Protein AF-D0IA53-F1 (afdb_monomer_lite)

Radius of gyration: 14.12 Å; chains: 1; bounding box: 37×19×38 Å

pLDDT: mean 94.49, std 2.67, range [76.62, 97.81]

Organism: NCBI:txid675812

Foldseek 3Di:
DELPLLPPCSVVCVQVLQVVCVVVCCVLDDPQDDDRDDYDDDPVDDPDWDDDPRHTDDPVVVQVSQVVVVDGPVVSVVVVVVSSNVSSCVVSVD

Secondary structure (DSSP, 8-state):
--GGGGGGGHHHHHHHHHHHTHHHHHTT--SS----------TTS-SS-EEETTEEE-HHHHHHHHHTTT--HHHHHHHHHHHHHHHHHHHHT-

Structure (mmCIF, N/CA/C/O backbone):
data_AF-D0IA53-F1
#
_entry.id   AF-D0IA53-F1
#
loop_
_atom_site.group_PDB
_atom_site.id
_atom_site.type_symbol
_atom_site.label_atom_id
_atom_site.label_alt_id
_atom_site.label_comp_id
_atom_site.label_asym_id
_atom_site.label_entity_id
_atom_site.label_seq_id
_atom_site.pdbx_PDB_ins_code
_atom_site.Cartn_x
_atom_site.Cartn_y
_atom_site.Cartn_z
_atom_site.occupancy
_atom_site.B_iso_or_equiv
_atom_site.auth_seq_id
_atom_site.auth_comp_id
_atom_site.auth_asym_id
_atom_site.auth_atom_id
_atom_site.pdbx_PDB_model_num
ATOM 1 N N . MET A 1 1 ? -0.338 1.153 -7.568 1.00 92.25 1 MET A N 1
ATOM 2 C CA . MET A 1 1 ? 0.912 1.755 -8.076 1.00 92.25 1 MET A CA 1
ATOM 3 C C . MET A 1 1 ? 0.747 2.174 -9.517 1.00 92.25 1 MET A C 1
ATOM 5 O O . MET A 1 1 ? 0.357 1.348 -10.334 1.00 92.25 1 MET A O 1
ATOM 9 N N . GLU A 1 2 ? 0.994 3.442 -9.836 1.00 93.50 2 GLU A N 1
ATOM 10 C CA . GLU A 1 2 ? 0.998 3.885 -11.232 1.00 93.50 2 GLU A CA 1
ATOM 11 C C . GLU A 1 2 ? 2.326 3.524 -11.917 1.00 93.50 2 GLU A C 1
ATOM 13 O O . GLU A 1 2 ? 3.377 3.634 -11.286 1.00 93.50 2 GLU A O 1
ATOM 18 N N . PRO A 1 3 ? 2.320 3.203 -13.224 1.00 94.00 3 PRO A N 1
ATOM 19 C CA . PRO A 1 3 ? 3.551 3.052 -13.999 1.00 94.00 3 PRO A CA 1
ATOM 20 C C . PRO A 1 3 ? 4.481 4.269 -13.912 1.00 94.00 3 PRO A C 1
ATOM 22 O O . PRO A 1 3 ? 5.694 4.118 -13.869 1.00 94.00 3 PRO A O 1
ATOM 25 N N . GLY A 1 4 ? 3.920 5.481 -13.835 1.00 92.75 4 GLY A N 1
ATOM 26 C CA . GLY A 1 4 ? 4.699 6.721 -13.774 1.00 92.75 4 GLY A CA 1
ATOM 27 C C . GLY A 1 4 ? 5.655 6.810 -12.579 1.00 92.75 4 GLY A C 1
ATOM 28 O O . GLY A 1 4 ? 6.675 7.484 -12.687 1.00 92.75 4 GLY A O 1
ATOM 29 N N . CYS A 1 5 ? 5.383 6.087 -11.484 1.00 91.56 5 CYS A N 1
ATOM 30 C CA . CYS A 1 5 ? 6.255 6.025 -10.306 1.00 91.56 5 CYS A CA 1
ATOM 31 C C . CYS A 1 5 ? 7.622 5.384 -10.600 1.00 91.56 5 CYS A C 1
ATOM 33 O O . CYS A 1 5 ? 8.569 5.603 -9.858 1.00 91.56 5 CYS A O 1
ATOM 35 N N . LEU A 1 6 ? 7.730 4.604 -11.680 1.00 94.62 6 LEU A N 1
ATOM 36 C CA . LEU A 1 6 ? 8.955 3.915 -12.099 1.00 94.62 6 LEU A CA 1
ATOM 37 C C . LEU A 1 6 ? 9.652 4.628 -13.275 1.00 94.62 6 LEU A C 1
ATOM 39 O O . LEU A 1 6 ? 10.520 4.060 -13.938 1.00 94.62 6 LEU A O 1
ATOM 43 N N . GLY A 1 7 ? 9.250 5.865 -13.583 1.00 92.12 7 GLY A N 1
ATOM 44 C CA . GLY A 1 7 ? 9.837 6.654 -14.662 1.00 92.12 7 GLY A CA 1
ATOM 45 C C . GLY A 1 7 ? 9.472 6.159 -16.075 1.00 92.12 7 GLY A C 1
ATOM 46 O O . GLY A 1 7 ? 8.420 5.546 -16.274 1.00 92.12 7 GLY A O 1
ATOM 47 N N . PRO A 1 8 ? 10.313 6.443 -17.092 1.00 93.56 8 PRO A N 1
ATOM 48 C CA . PRO A 1 8 ? 9.986 6.204 -18.504 1.00 93.56 8 PRO A CA 1
ATOM 49 C C . PRO A 1 8 ? 9.704 4.740 -18.868 1.00 93.56 8 PRO A C 1
ATOM 51 O O . PRO A 1 8 ? 8.890 4.472 -19.748 1.00 93.56 8 PRO A O 1
ATOM 54 N N . GLU A 1 9 ? 10.353 3.791 -18.189 1.00 91.94 9 GLU A N 1
ATOM 55 C CA . GLU A 1 9 ? 10.180 2.348 -18.418 1.00 91.94 9 GLU A CA 1
ATOM 56 C C . GLU A 1 9 ? 9.050 1.736 -17.578 1.00 91.94 9 GLU A C 1
ATOM 58 O O . GLU A 1 9 ? 8.806 0.527 -17.624 1.00 91.94 9 GLU A O 1
ATOM 63 N N . GLY A 1 10 ? 8.345 2.551 -16.793 1.00 94.06 10 GLY A N 1
ATOM 64 C CA . GLY A 1 10 ? 7.409 2.047 -15.804 1.00 94.06 10 GLY A CA 1
ATOM 65 C C . GLY A 1 10 ? 6.244 1.257 -16.384 1.00 94.06 10 GLY A C 1
ATOM 66 O O . GLY A 1 10 ? 5.802 0.292 -15.771 1.00 94.06 10 GLY A O 1
ATOM 67 N N . ALA A 1 11 ? 5.792 1.584 -17.598 1.00 94.56 11 ALA A N 1
ATOM 68 C CA . ALA A 1 11 ? 4.718 0.845 -18.266 1.00 94.56 11 ALA A CA 1
ATOM 69 C C . ALA A 1 11 ? 5.078 -0.627 -18.533 1.00 94.56 11 ALA A C 1
ATOM 71 O O . ALA A 1 11 ? 4.201 -1.480 -18.470 1.00 94.56 11 ALA A O 1
ATOM 72 N N . SER A 1 12 ? 6.353 -0.931 -18.796 1.00 95.31 12 SER A N 1
ATOM 73 C CA . SER A 1 12 ? 6.833 -2.307 -18.992 1.00 95.31 12 SER A CA 1
ATOM 74 C C . SER A 1 12 ? 7.239 -3.014 -17.700 1.00 95.31 12 SER A C 1
ATOM 76 O O . SER A 1 12 ? 7.375 -4.231 -17.708 1.00 95.31 12 SER A O 1
ATOM 78 N N . LYS A 1 13 ? 7.457 -2.268 -16.610 1.00 96.12 13 LYS A N 1
ATOM 79 C CA . LYS A 1 13 ? 8.013 -2.789 -15.351 1.00 96.12 13 LYS A CA 1
ATOM 80 C C . LYS A 1 13 ? 6.999 -2.866 -14.207 1.00 96.12 13 LYS A C 1
ATOM 82 O O . LYS A 1 13 ? 7.286 -3.498 -13.199 1.00 96.12 13 LYS A O 1
ATOM 87 N N . ILE A 1 14 ? 5.827 -2.238 -14.332 1.00 95.88 14 ILE A N 1
ATOM 88 C CA . ILE A 1 14 ? 4.875 -2.092 -13.220 1.00 95.88 14 ILE A CA 1
ATOM 89 C C . ILE A 1 14 ? 4.374 -3.429 -12.664 1.00 95.88 14 ILE A C 1
ATOM 91 O O . ILE A 1 14 ? 4.277 -3.582 -11.448 1.00 95.88 14 ILE A O 1
ATOM 95 N N . ASP A 1 15 ? 4.083 -4.401 -13.530 1.00 95.75 15 ASP A N 1
ATOM 96 C CA . ASP A 1 15 ? 3.613 -5.720 -13.107 1.00 95.75 15 ASP A CA 1
ATOM 97 C C . ASP A 1 15 ? 4.712 -6.489 -12.361 1.00 95.75 15 ASP A C 1
ATOM 99 O O . ASP A 1 15 ? 4.465 -7.019 -11.278 1.00 95.75 15 ASP A O 1
ATOM 103 N N . GLU A 1 16 ? 5.939 -6.480 -12.894 1.00 96.38 16 GLU A N 1
ATOM 104 C CA . GLU A 1 16 ? 7.113 -7.098 -12.266 1.00 96.38 16 GLU A CA 1
ATOM 105 C C . GLU A 1 16 ? 7.437 -6.437 -10.922 1.00 96.38 16 GLU A C 1
ATOM 107 O O . GLU A 1 16 ? 7.640 -7.123 -9.923 1.00 96.38 16 GLU A O 1
ATOM 112 N N . PHE A 1 17 ? 7.401 -5.105 -10.865 1.00 96.69 17 PHE A N 1
ATOM 113 C CA . PHE A 1 17 ? 7.620 -4.356 -9.636 1.00 96.69 17 PHE A CA 1
ATOM 114 C C . PHE A 1 17 ? 6.589 -4.710 -8.558 1.00 96.69 17 PHE A C 1
ATOM 116 O O . PHE A 1 17 ? 6.959 -4.976 -7.417 1.00 96.69 17 PHE A O 1
ATOM 123 N N . CYS A 1 18 ? 5.297 -4.762 -8.900 1.00 96.31 18 CYS A N 1
ATOM 124 C CA . CYS A 1 18 ? 4.261 -5.135 -7.936 1.00 96.31 18 CYS A CA 1
ATOM 125 C C . CYS A 1 18 ? 4.421 -6.574 -7.421 1.00 96.31 18 CYS A C 1
ATOM 127 O O . CYS A 1 18 ? 4.109 -6.831 -6.260 1.00 96.31 18 CYS A O 1
ATOM 129 N N . GLN A 1 19 ? 4.925 -7.495 -8.246 1.00 95.94 19 GLN A N 1
ATOM 130 C CA . GLN A 1 19 ? 5.275 -8.848 -7.805 1.00 95.94 19 GLN A CA 1
ATOM 131 C C . GLN A 1 19 ? 6.509 -8.849 -6.895 1.00 95.94 19 GLN A C 1
ATOM 133 O O . GLN A 1 19 ? 6.498 -9.514 -5.863 1.00 95.94 19 GLN A O 1
ATOM 138 N N . TYR A 1 20 ? 7.538 -8.076 -7.246 1.00 96.38 20 TYR A N 1
ATOM 139 C CA . TYR A 1 20 ? 8.784 -7.954 -6.490 1.00 96.38 20 TYR A CA 1
ATOM 140 C C . TYR A 1 20 ? 8.556 -7.467 -5.051 1.00 96.38 20 TYR A C 1
ATOM 142 O O . TYR A 1 20 ? 9.118 -8.027 -4.115 1.00 96.38 20 TYR A O 1
ATOM 150 N N . ILE A 1 21 ? 7.699 -6.461 -4.855 1.00 96.00 21 ILE A N 1
ATOM 151 C CA . ILE A 1 21 ? 7.469 -5.861 -3.531 1.00 96.00 21 ILE A CA 1
ATOM 152 C C . ILE A 1 21 ? 6.465 -6.615 -2.659 1.00 96.00 21 ILE A C 1
ATOM 154 O O . ILE A 1 21 ? 6.233 -6.200 -1.526 1.00 96.00 21 ILE A O 1
ATOM 158 N N . LEU A 1 22 ? 5.814 -7.664 -3.170 1.00 92.12 22 LEU A N 1
ATOM 159 C CA . LEU A 1 22 ? 4.662 -8.278 -2.506 1.00 92.12 22 LEU A CA 1
ATOM 160 C C . LEU A 1 22 ? 5.015 -8.818 -1.112 1.00 92.12 22 LEU A C 1
ATOM 162 O O . LEU A 1 22 ? 4.317 -8.517 -0.140 1.00 92.12 22 LEU A O 1
ATOM 166 N N . ASP A 1 23 ? 6.125 -9.549 -1.007 1.00 91.44 23 ASP A N 1
ATOM 167 C CA . ASP A 1 23 ? 6.594 -10.115 0.260 1.00 91.44 23 ASP A CA 1
ATOM 168 C C . ASP A 1 23 ? 7.077 -9.021 1.219 1.00 91.44 23 ASP A C 1
ATOM 170 O O . ASP A 1 23 ? 6.712 -9.021 2.396 1.00 91.44 23 ASP A O 1
ATOM 174 N N . 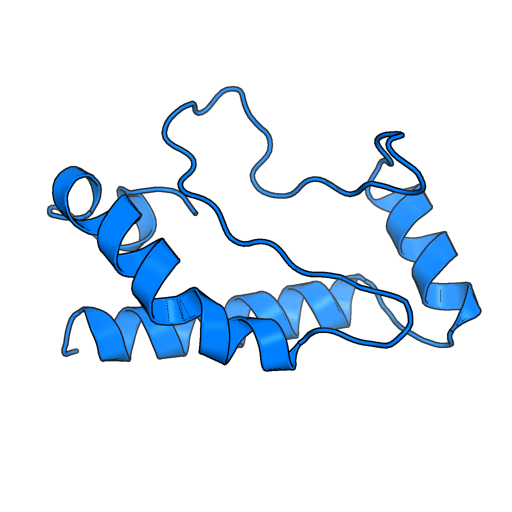ASP A 1 24 ? 7.819 -8.035 0.716 1.00 94.12 24 ASP A N 1
ATOM 175 C CA . ASP A 1 24 ? 8.290 -6.899 1.511 1.00 94.12 24 ASP A CA 1
ATOM 176 C C . ASP A 1 24 ? 7.125 -6.074 2.065 1.00 94.12 24 ASP A C 1
ATOM 178 O O . ASP A 1 24 ? 7.123 -5.694 3.233 1.00 94.12 24 ASP A O 1
ATOM 182 N N . MET A 1 25 ? 6.101 -5.815 1.256 1.00 92.25 25 MET A N 1
ATOM 183 C CA . MET A 1 25 ? 4.915 -5.066 1.668 1.00 92.25 25 MET A CA 1
ATOM 184 C C . MET A 1 25 ? 4.052 -5.822 2.664 1.00 92.25 25 MET A C 1
ATOM 186 O O . MET A 1 25 ? 3.396 -5.203 3.503 1.00 92.25 25 MET A O 1
ATOM 190 N N . SER A 1 26 ? 4.091 -7.154 2.635 1.00 91.31 26 SER A N 1
ATOM 191 C CA . SER A 1 26 ? 3.368 -7.971 3.605 1.00 91.31 26 SER A CA 1
ATOM 192 C C . SER A 1 26 ? 3.824 -7.721 5.049 1.00 91.31 26 SER A C 1
ATOM 194 O O . SER A 1 26 ? 3.053 -7.977 5.972 1.00 91.31 26 SER A O 1
ATOM 196 N N . THR A 1 27 ? 5.017 -7.144 5.268 1.00 92.62 27 THR A N 1
ATOM 197 C CA . THR A 1 27 ? 5.487 -6.765 6.611 1.00 92.62 27 THR A CA 1
ATOM 198 C C . THR A 1 27 ? 4.649 -5.657 7.249 1.00 92.62 27 THR A C 1
ATOM 200 O O . THR A 1 27 ? 4.689 -5.508 8.465 1.00 92.62 27 THR A O 1
ATOM 203 N N . LEU A 1 28 ? 3.917 -4.873 6.448 1.00 92.56 28 LEU A N 1
ATOM 204 C CA . LEU A 1 28 ? 2.982 -3.846 6.924 1.00 92.56 28 LEU A CA 1
ATOM 205 C C . LEU A 1 28 ? 1.612 -4.431 7.303 1.00 92.56 28 LEU A C 1
ATOM 207 O O . LEU A 1 28 ? 0.758 -3.722 7.841 1.00 92.56 28 LEU A O 1
ATOM 211 N N . ASN A 1 29 ? 1.377 -5.720 7.035 1.00 92.88 29 ASN A N 1
ATOM 212 C CA . ASN A 1 29 ? 0.155 -6.381 7.467 1.00 92.88 29 ASN A CA 1
ATOM 213 C C . ASN A 1 29 ? 0.113 -6.485 8.990 1.00 92.88 29 ASN A C 1
ATOM 215 O O . ASN A 1 29 ? 1.101 -6.777 9.663 1.00 92.88 29 ASN A O 1
ATOM 219 N N . THR A 1 30 ? -1.084 -6.315 9.533 1.00 91.69 30 THR A N 1
ATOM 220 C CA . THR A 1 30 ? -1.357 -6.470 10.960 1.00 91.69 30 THR A CA 1
ATOM 221 C C . THR A 1 30 ? -2.517 -7.444 11.150 1.00 91.69 30 THR A C 1
ATOM 223 O O . THR A 1 30 ? -3.114 -7.924 10.189 1.00 91.69 30 THR A O 1
ATOM 226 N N . GLY A 1 31 ? -2.907 -7.713 12.399 1.00 93.19 31 GLY A N 1
ATOM 227 C CA . GLY A 1 31 ? -4.120 -8.494 12.673 1.00 93.19 31 GLY A CA 1
ATOM 228 C C . GLY A 1 31 ? -5.428 -7.834 12.198 1.00 93.19 31 GLY A C 1
ATOM 229 O O . GLY A 1 31 ? -6.475 -8.471 12.256 1.00 93.19 31 GLY A O 1
ATOM 230 N N . PHE A 1 32 ? -5.387 -6.571 11.759 1.00 92.56 32 PHE A N 1
ATOM 231 C CA . PHE A 1 32 ? -6.555 -5.768 11.377 1.00 92.56 32 PHE A CA 1
ATOM 232 C C . PHE A 1 32 ? -6.379 -5.023 10.039 1.00 92.56 32 PHE A C 1
ATOM 234 O O . PHE A 1 32 ? -7.309 -4.367 9.580 1.00 92.56 32 PHE A O 1
ATOM 241 N N . ILE A 1 33 ? -5.220 -5.133 9.382 1.00 94.50 33 ILE A N 1
ATOM 242 C CA . ILE A 1 33 ? -4.962 -4.577 8.047 1.00 94.50 33 ILE A CA 1
ATOM 243 C C . ILE A 1 33 ? -4.329 -5.657 7.179 1.00 94.50 33 ILE A C 1
ATOM 245 O O . ILE A 1 33 ? -3.357 -6.299 7.574 1.00 94.50 33 ILE A O 1
ATOM 249 N N . THR A 1 34 ? -4.847 -5.800 5.963 1.00 94.75 34 THR A N 1
ATOM 250 C CA . THR A 1 34 ? -4.168 -6.507 4.878 1.00 94.75 34 THR A CA 1
ATOM 251 C C . THR A 1 34 ? -3.933 -5.523 3.744 1.00 94.75 34 THR A C 1
ATOM 253 O O . THR A 1 34 ? -4.884 -4.978 3.182 1.00 94.75 34 THR A O 1
ATOM 256 N N . LEU A 1 35 ? -2.666 -5.289 3.427 1.00 95.06 35 LEU A N 1
ATOM 257 C CA . LEU A 1 35 ? -2.218 -4.458 2.328 1.00 95.06 35 LEU A CA 1
ATOM 258 C C . LEU A 1 35 ? -2.110 -5.306 1.059 1.00 95.06 35 LEU A C 1
ATOM 260 O O . LEU A 1 35 ? -1.533 -6.392 1.060 1.00 95.06 35 LEU A O 1
ATOM 264 N N . ALA A 1 36 ? -2.652 -4.787 -0.037 1.00 93.06 36 ALA A N 1
ATOM 265 C CA . ALA A 1 36 ? -2.487 -5.356 -1.364 1.00 93.06 36 ALA A CA 1
ATOM 266 C C . ALA A 1 36 ? -2.041 -4.245 -2.310 1.00 93.06 36 ALA A C 1
ATOM 268 O O . ALA A 1 36 ? -2.792 -3.303 -2.570 1.00 93.06 36 ALA A O 1
ATOM 269 N N . VAL A 1 37 ? -0.818 -4.358 -2.821 1.00 93.94 37 VAL A N 1
ATOM 270 C CA . VAL A 1 37 ? -0.281 -3.418 -3.801 1.00 93.94 37 VAL A CA 1
ATOM 271 C C . VAL A 1 37 ? -0.465 -4.010 -5.191 1.00 93.94 37 VAL A C 1
ATOM 273 O O . VAL A 1 37 ? 0.017 -5.101 -5.476 1.00 93.94 37 VAL A O 1
ATOM 276 N N . VAL A 1 38 ? -1.191 -3.296 -6.050 1.00 94.19 38 VAL A N 1
ATOM 277 C CA . VAL A 1 38 ? -1.505 -3.745 -7.413 1.00 94.19 38 VAL A CA 1
ATOM 278 C C . VAL A 1 38 ? -1.110 -2.696 -8.458 1.00 94.19 38 VAL A C 1
ATOM 280 O O . VAL A 1 38 ? -1.138 -1.489 -8.159 1.00 94.19 38 VAL A O 1
ATOM 283 N N . PRO A 1 39 ? -0.781 -3.119 -9.691 1.00 95.44 39 PRO A N 1
ATOM 284 C CA . PRO A 1 39 ? -0.626 -2.215 -10.822 1.00 95.44 39 PRO A CA 1
ATOM 285 C C . PRO A 1 39 ? -1.913 -1.426 -11.060 1.00 95.44 39 PRO A C 1
ATOM 287 O O . PRO A 1 39 ? -3.011 -1.983 -11.084 1.00 95.44 39 PRO A O 1
ATOM 290 N N . ARG A 1 40 ? -1.793 -0.113 -11.250 1.00 95.25 40 ARG A N 1
ATOM 291 C CA . ARG A 1 40 ? -2.917 0.785 -11.523 1.00 95.25 40 ARG A CA 1
ATOM 292 C C . ARG A 1 40 ? -2.765 1.397 -12.911 1.00 95.25 40 ARG A C 1
ATOM 294 O O . ARG A 1 40 ? -2.361 2.550 -13.052 1.00 95.25 40 ARG A O 1
ATOM 301 N N . ASN A 1 41 ? -3.112 0.601 -13.918 1.00 90.62 41 ASN A N 1
ATOM 302 C CA . ASN A 1 41 ? -3.073 0.991 -15.331 1.00 90.62 41 ASN A CA 1
ATOM 303 C C . ASN A 1 41 ? -4.274 1.860 -15.746 1.00 90.62 41 ASN A C 1
ATOM 305 O O . ASN A 1 41 ? -4.159 2.685 -16.649 1.00 90.62 41 ASN A O 1
ATOM 309 N N . ASP A 1 42 ? -5.413 1.707 -15.065 1.00 92.81 42 ASP A N 1
ATOM 310 C CA . ASP A 1 42 ? -6.599 2.539 -15.267 1.00 92.81 42 ASP A CA 1
ATOM 311 C C . ASP A 1 42 ? -6.595 3.723 -14.292 1.00 92.81 42 ASP A C 1
ATOM 313 O O . ASP A 1 42 ? -6.726 3.547 -13.078 1.00 92.81 42 ASP A O 1
ATOM 317 N N . LYS A 1 43 ? -6.466 4.940 -14.836 1.00 89.75 43 LYS A N 1
ATOM 318 C CA . LYS A 1 43 ? -6.423 6.169 -14.036 1.00 89.75 43 LYS A CA 1
ATOM 319 C C . LYS A 1 43 ? -7.756 6.586 -13.422 1.00 89.75 43 LYS A C 1
ATOM 321 O O . LYS A 1 43 ? -7.775 7.462 -12.563 1.00 89.75 43 LYS A O 1
ATOM 326 N N . SER A 1 44 ? -8.858 5.962 -13.836 1.00 92.94 44 SER A N 1
ATOM 327 C CA . SER A 1 44 ? -10.169 6.182 -13.223 1.00 92.94 44 SER A CA 1
ATOM 328 C C . SER A 1 44 ? -10.303 5.506 -11.854 1.00 92.94 44 SER A C 1
ATOM 330 O O . SER A 1 44 ? -11.162 5.888 -11.057 1.00 92.94 44 SER A O 1
ATOM 332 N N . LEU A 1 45 ? -9.446 4.520 -11.556 1.00 91.56 45 LEU A N 1
ATOM 333 C CA . LEU A 1 45 ? -9.387 3.883 -10.247 1.00 91.56 45 LEU A CA 1
ATOM 334 C C . LEU A 1 45 ? -8.700 4.805 -9.229 1.00 91.56 45 LEU A C 1
ATOM 336 O O . LEU A 1 45 ? -7.752 5.516 -9.579 1.00 91.56 45 LEU A O 1
ATOM 340 N N . PRO A 1 46 ? -9.129 4.788 -7.957 1.00 92.81 46 PRO A N 1
ATOM 341 C CA . PRO A 1 46 ? -8.453 5.554 -6.921 1.00 92.81 46 PRO A CA 1
ATOM 342 C C . PRO A 1 46 ? -7.038 5.010 -6.688 1.00 92.81 46 PRO A C 1
ATOM 344 O O . PRO A 1 46 ? -6.793 3.811 -6.831 1.00 92.81 46 PRO A O 1
ATOM 347 N N . GLU A 1 47 ? -6.114 5.887 -6.302 1.00 92.50 47 GLU A N 1
ATOM 348 C CA . GLU A 1 47 ? -4.742 5.504 -5.938 1.00 92.50 47 GLU A CA 1
ATOM 349 C C . GLU A 1 47 ? -4.715 4.562 -4.727 1.00 92.50 47 GLU A C 1
ATOM 351 O O . GLU A 1 47 ? -3.930 3.615 -4.702 1.00 92.50 47 GLU A O 1
ATOM 356 N N . MET A 1 48 ? -5.641 4.764 -3.782 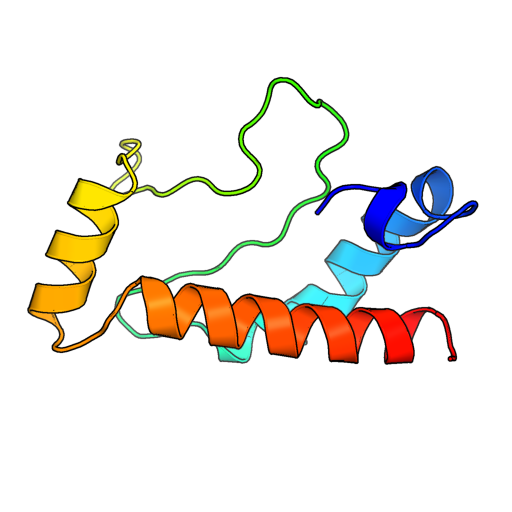1.00 93.75 48 MET A N 1
ATOM 357 C CA . MET A 1 48 ? -5.835 3.924 -2.603 1.00 93.75 48 MET A CA 1
ATOM 358 C C . MET A 1 48 ? -7.319 3.594 -2.401 1.00 93.75 48 MET A C 1
ATOM 360 O O . MET A 1 48 ? -8.192 4.451 -2.548 1.00 93.75 48 MET A O 1
ATOM 364 N N . GLN A 1 49 ? -7.623 2.340 -2.054 1.00 95.88 49 GLN A N 1
ATOM 365 C CA . GLN A 1 49 ? -8.984 1.889 -1.761 1.00 95.88 49 GLN A CA 1
ATOM 366 C C . GLN A 1 49 ? -9.031 1.154 -0.424 1.00 95.88 49 GLN A C 1
ATOM 368 O O . GLN A 1 49 ? -8.340 0.159 -0.223 1.00 95.88 49 GLN A O 1
ATOM 373 N N . PHE A 1 50 ? -9.944 1.581 0.443 1.00 96.81 50 PHE A N 1
ATOM 374 C CA . PHE A 1 50 ? -10.200 0.933 1.723 1.00 96.81 50 PHE A CA 1
ATOM 375 C C . PHE A 1 50 ? -11.413 0.020 1.623 1.00 96.81 50 PHE A C 1
ATOM 377 O O . PHE A 1 50 ? -12.431 0.388 1.031 1.00 96.81 50 PHE A O 1
ATOM 384 N N . ASN A 1 51 ? -11.325 -1.168 2.217 1.00 96.44 51 ASN A N 1
ATOM 385 C CA . ASN A 1 51 ? -12.425 -2.122 2.229 1.00 96.44 51 ASN A CA 1
ATOM 386 C C . ASN A 1 51 ? -12.545 -2.776 3.605 1.00 96.44 51 ASN A C 1
ATOM 388 O O . ASN A 1 51 ? -11.540 -3.104 4.226 1.00 96.44 51 ASN A O 1
ATOM 392 N N . VAL A 1 52 ? -13.776 -3.018 4.049 1.00 95.19 52 VAL A N 1
ATOM 393 C CA . VAL A 1 52 ? -14.077 -3.829 5.233 1.00 95.19 52 VAL A CA 1
ATOM 394 C C . VAL A 1 52 ? -15.168 -4.826 4.871 1.00 95.19 52 VAL A C 1
ATOM 396 O O . VAL A 1 52 ? -16.220 -4.444 4.359 1.00 95.19 52 VAL A O 1
ATOM 399 N N . LEU A 1 53 ? -14.910 -6.122 5.072 1.00 92.06 53 LEU A N 1
ATOM 400 C CA . LEU A 1 53 ? -15.862 -7.200 4.753 1.00 92.06 53 LEU A CA 1
ATOM 401 C C . LEU A 1 53 ? -16.462 -7.086 3.331 1.00 92.06 53 LEU A C 1
ATOM 403 O O . LEU A 1 53 ? -17.669 -7.222 3.134 1.00 92.06 53 LEU A O 1
ATOM 407 N N . GLY A 1 54 ? -15.623 -6.763 2.340 1.00 91.75 54 GLY A N 1
ATOM 408 C CA . GLY A 1 54 ? -16.028 -6.607 0.936 1.00 91.75 54 GLY A CA 1
ATOM 409 C C . GLY A 1 54 ? -16.770 -5.306 0.599 1.00 91.75 54 GLY A C 1
ATOM 410 O O . GLY A 1 54 ? -17.145 -5.103 -0.554 1.00 91.75 54 GLY A O 1
ATOM 411 N N . LYS A 1 55 ? -16.977 -4.405 1.566 1.00 95.56 55 LYS A N 1
ATOM 412 C CA . LYS A 1 55 ? -17.581 -3.085 1.342 1.00 95.56 55 LYS A CA 1
ATOM 413 C C . LYS A 1 55 ? -16.506 -2.011 1.272 1.00 95.56 55 LYS A C 1
ATOM 415 O O . LYS A 1 55 ? -15.634 -1.966 2.137 1.00 95.56 55 LYS A O 1
ATOM 420 N N . LYS A 1 56 ? -16.601 -1.123 0.280 1.00 96.88 56 LYS A N 1
ATOM 421 C CA . LYS A 1 56 ? -15.716 0.043 0.174 1.00 96.88 56 LYS A CA 1
ATOM 422 C C . LYS A 1 56 ? -15.965 1.007 1.333 1.00 96.88 56 LYS A C 1
ATOM 424 O O . LYS A 1 56 ? -17.113 1.238 1.712 1.00 96.88 56 LYS A O 1
ATOM 429 N N . MET A 1 57 ? -14.887 1.583 1.843 1.00 96.56 57 MET A N 1
ATOM 430 C CA . MET A 1 57 ? -14.899 2.666 2.818 1.00 96.56 57 MET A CA 1
ATOM 431 C C . MET A 1 57 ? -14.290 3.918 2.197 1.00 96.56 57 MET A C 1
ATOM 433 O O . MET A 1 57 ? -13.377 3.834 1.374 1.00 96.56 57 MET A O 1
ATOM 437 N N . 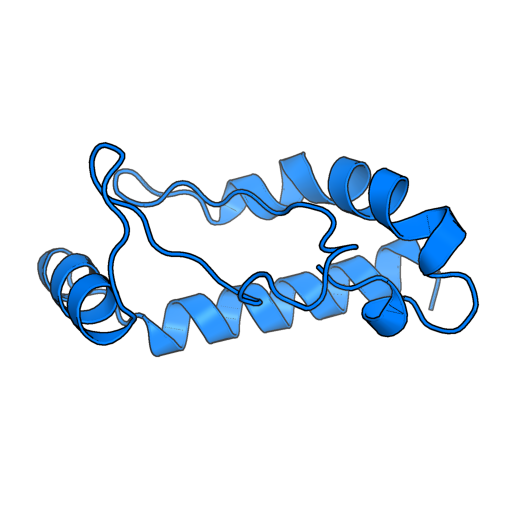ASN A 1 58 ? -14.777 5.084 2.610 1.00 96.62 5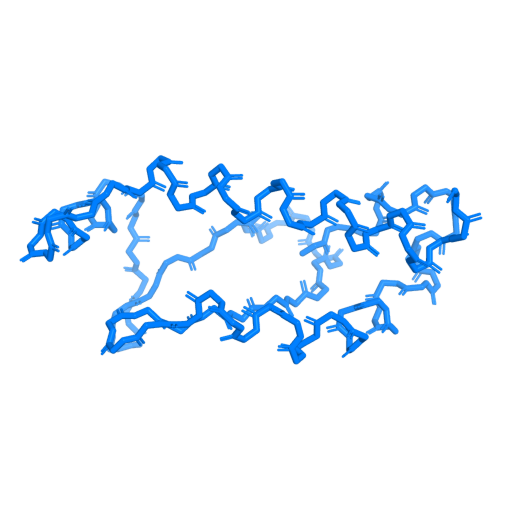8 ASN A N 1
ATOM 438 C CA . ASN A 1 58 ? -14.048 6.325 2.379 1.00 96.62 58 ASN A CA 1
ATOM 439 C C . ASN A 1 58 ? -12.889 6.461 3.389 1.00 96.62 58 ASN A C 1
ATOM 441 O O . ASN A 1 58 ? -12.802 5.714 4.368 1.00 96.62 58 ASN A O 1
ATOM 445 N N . ARG A 1 59 ? -11.998 7.430 3.156 1.00 96.44 59 ARG A N 1
ATOM 446 C CA . ARG A 1 59 ? -10.822 7.660 4.010 1.00 96.44 59 ARG A CA 1
ATOM 447 C C . ARG A 1 59 ? -11.194 7.967 5.468 1.00 96.44 59 ARG A C 1
ATOM 449 O O . ARG A 1 59 ? -10.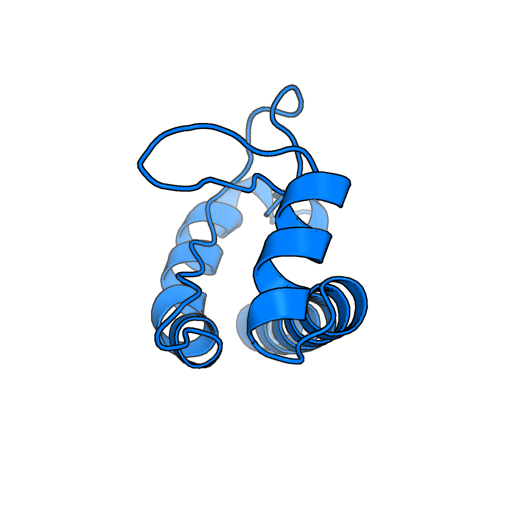553 7.465 6.383 1.00 96.44 59 ARG A O 1
ATOM 456 N N . GLU A 1 60 ? -12.266 8.727 5.703 1.00 97.31 60 GLU A N 1
ATOM 457 C CA . GLU A 1 60 ? -12.741 9.053 7.059 1.00 97.31 60 GLU A CA 1
ATOM 458 C C . GLU A 1 60 ? -13.173 7.794 7.836 1.00 97.31 60 GLU A C 1
ATOM 460 O O . GLU A 1 60 ? -12.832 7.622 9.006 1.00 97.31 60 GLU A O 1
ATOM 465 N N . GLN A 1 61 ? -13.900 6.884 7.183 1.00 97.81 61 GLN A N 1
ATOM 466 C CA . GLN A 1 61 ? -14.318 5.602 7.753 1.00 97.81 61 GLN A CA 1
ATOM 467 C C . GLN A 1 61 ? -13.118 4.699 8.053 1.00 97.81 61 GLN A C 1
ATOM 469 O O . GLN A 1 61 ? -13.074 4.095 9.123 1.00 97.81 61 GLN A O 1
ATOM 474 N N . ALA A 1 62 ? -12.137 4.637 7.149 1.00 97.44 62 ALA A N 1
ATOM 475 C CA . ALA A 1 62 ? -10.897 3.897 7.372 1.00 97.44 62 ALA A CA 1
ATOM 476 C C . ALA A 1 62 ? -10.102 4.460 8.564 1.00 97.44 62 ALA A C 1
ATOM 478 O O . ALA A 1 62 ? -9.650 3.700 9.418 1.00 97.44 62 ALA A O 1
ATOM 479 N N . GLY A 1 63 ? -10.026 5.789 8.693 1.00 97.62 63 GLY A N 1
ATOM 480 C CA . GLY A 1 63 ? -9.420 6.449 9.850 1.00 97.62 63 GLY A CA 1
ATOM 481 C C . GLY A 1 63 ? -10.109 6.077 11.163 1.00 97.62 63 GLY A C 1
ATOM 482 O O . GLY A 1 63 ? -9.447 5.662 12.111 1.00 97.62 63 GLY A O 1
ATOM 483 N N . LYS A 1 64 ? -11.448 6.131 11.212 1.00 97.75 64 LYS A N 1
ATOM 484 C CA . LYS A 1 64 ? -12.222 5.700 12.393 1.00 97.75 64 LYS A CA 1
ATOM 485 C C . LYS A 1 64 ? -12.015 4.221 12.725 1.00 97.75 64 LYS A C 1
ATOM 487 O O . LYS A 1 64 ? -11.948 3.868 13.899 1.00 97.75 64 LYS A O 1
ATOM 492 N N . TYR A 1 65 ? -11.904 3.363 11.711 1.00 96.81 65 TYR A N 1
ATOM 493 C CA . TYR A 1 65 ? -11.604 1.945 11.906 1.00 96.81 65 TYR A CA 1
ATOM 494 C C . TYR A 1 65 ? -10.247 1.752 12.600 1.00 96.81 65 TYR A C 1
ATOM 496 O O . TYR A 1 65 ? -10.173 1.047 13.605 1.00 96.81 65 TYR A O 1
ATOM 504 N N . LEU A 1 66 ? -9.196 2.432 12.129 1.00 96.56 66 LEU A N 1
ATOM 505 C CA . LEU A 1 66 ? -7.851 2.340 12.709 1.00 96.56 66 LEU A CA 1
ATOM 506 C C . LEU A 1 66 ? -7.743 2.955 14.108 1.00 96.56 66 LEU A C 1
ATOM 508 O O . LEU A 1 66 ? -7.050 2.401 14.965 1.00 96.56 66 LEU A O 1
ATOM 512 N N . GLN A 1 67 ? -8.493 4.024 14.387 1.00 96.94 67 GLN A N 1
ATOM 513 C CA . GLN A 1 67 ? -8.573 4.606 15.730 1.00 96.94 67 GLN A CA 1
ATOM 514 C C . GLN A 1 67 ? -9.061 3.595 16.778 1.00 96.94 67 GLN A C 1
ATOM 516 O O . GLN A 1 67 ? -8.597 3.634 17.917 1.00 96.94 67 GLN A O 1
ATOM 521 N N . GLY A 1 68 ? -9.922 2.640 16.399 1.00 96.50 68 GLY A N 1
ATOM 522 C CA . GLY A 1 68 ? -10.356 1.545 17.278 1.00 96.50 68 GLY A CA 1
ATOM 523 C C . GLY A 1 68 ? -9.216 0.641 17.768 1.00 96.50 68 GLY A C 1
ATOM 524 O O . GLY A 1 68 ? -9.353 -0.016 18.797 1.00 96.50 68 GLY A O 1
ATOM 525 N N . PHE A 1 69 ? -8.076 0.653 17.073 1.00 95.69 69 PHE A N 1
ATOM 526 C CA . PHE A 1 69 ? -6.853 -0.073 17.421 1.00 95.69 69 PHE A CA 1
ATOM 527 C C . PHE A 1 69 ? -5.732 0.857 17.918 1.00 95.69 69 PHE A C 1
ATOM 529 O O . PHE A 1 69 ? -4.585 0.427 18.038 1.00 95.69 69 PHE A O 1
ATOM 536 N N . GLY A 1 70 ? -6.039 2.133 18.184 1.00 96.06 70 GLY A N 1
ATOM 537 C CA . GLY A 1 70 ? -5.049 3.137 18.582 1.00 96.06 70 GLY A CA 1
ATOM 538 C C . GLY A 1 70 ? -4.050 3.485 17.474 1.00 96.06 70 GLY A C 1
ATOM 539 O O . GLY A 1 70 ? -2.912 3.839 17.774 1.00 96.06 70 GLY A O 1
ATOM 540 N N . LYS A 1 71 ? -4.443 3.339 16.201 1.00 96.31 71 LYS A N 1
ATOM 541 C CA . LYS A 1 71 ? -3.614 3.638 15.026 1.00 96.31 71 LYS A CA 1
ATOM 542 C C . LYS A 1 71 ? -4.137 4.860 14.269 1.00 96.31 71 LYS A C 1
ATOM 544 O O . LYS A 1 71 ? -5.339 5.126 14.258 1.00 96.31 71 LYS A O 1
ATOM 549 N N . SER A 1 72 ? -3.222 5.576 13.624 1.00 96.38 72 SER A N 1
ATOM 550 C CA . SER A 1 72 ? -3.507 6.689 12.716 1.00 96.38 72 SER A CA 1
ATOM 551 C C . SER A 1 72 ? -3.467 6.187 11.275 1.00 96.38 72 SER A C 1
ATOM 553 O O . SER A 1 72 ? -2.576 5.418 10.916 1.00 96.38 72 SER A O 1
ATOM 555 N N . LEU A 1 73 ? -4.441 6.598 10.458 1.00 96.31 73 LEU A N 1
ATOM 556 C CA . LEU A 1 73 ? -4.399 6.313 9.023 1.00 96.31 73 LEU A CA 1
ATOM 557 C C . LEU A 1 73 ? -3.290 7.109 8.339 1.00 96.31 73 LEU A C 1
ATOM 559 O O . LEU A 1 73 ? -2.608 6.557 7.488 1.00 96.31 73 LEU A O 1
ATOM 563 N N . ASP A 1 74 ? -3.096 8.361 8.751 1.00 97.00 74 ASP A N 1
ATOM 564 C CA . ASP A 1 74 ? -2.075 9.239 8.185 1.00 97.00 74 ASP A CA 1
ATOM 565 C C . ASP A 1 74 ? -0.676 8.633 8.405 1.00 97.00 74 ASP A C 1
ATOM 567 O O . ASP A 1 74 ? 0.092 8.517 7.458 1.00 97.00 74 ASP A O 1
ATOM 571 N N . ASP A 1 75 ? -0.389 8.134 9.615 1.00 96.19 75 ASP A N 1
ATOM 572 C CA . ASP A 1 75 ? 0.903 7.504 9.930 1.00 96.19 75 ASP A CA 1
ATOM 573 C C . ASP A 1 75 ? 1.127 6.228 9.102 1.00 96.19 75 ASP A C 1
ATOM 575 O O . ASP A 1 75 ? 2.236 5.967 8.645 1.00 96.19 75 ASP A O 1
ATOM 579 N N . PHE A 1 76 ? 0.071 5.430 8.897 1.00 95.25 76 PHE A N 1
ATOM 580 C CA . PHE A 1 76 ? 0.147 4.217 8.080 1.00 95.25 76 PHE A CA 1
ATOM 581 C C . PHE A 1 76 ? 0.396 4.538 6.601 1.00 95.25 76 PHE A C 1
ATOM 583 O O . PHE A 1 76 ? 1.189 3.861 5.9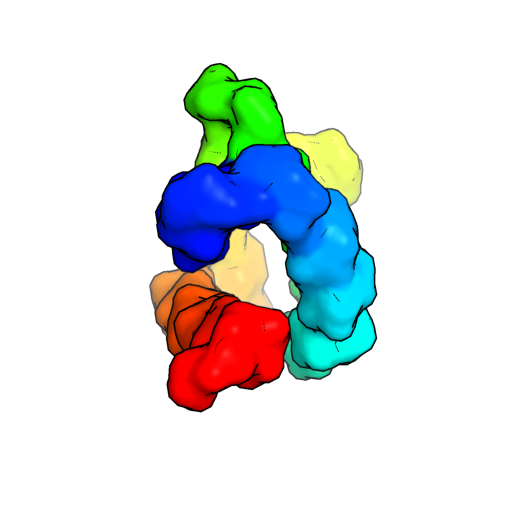53 1.00 95.25 76 PHE A O 1
ATOM 590 N N . GLU A 1 77 ? -0.282 5.554 6.059 1.00 95.06 77 GLU A N 1
ATOM 591 C CA . GLU A 1 77 ? -0.061 6.016 4.686 1.00 95.06 77 GLU A CA 1
ATOM 592 C C . GLU A 1 77 ? 1.371 6.545 4.510 1.00 95.06 77 GLU A C 1
ATOM 594 O O . GLU A 1 77 ? 2.024 6.177 3.538 1.00 95.06 77 GLU A O 1
ATOM 599 N N . SER A 1 78 ? 1.901 7.304 5.477 1.00 96.12 78 SER A N 1
ATOM 600 C CA . SER A 1 78 ? 3.298 7.760 5.450 1.00 96.12 78 SER A CA 1
ATOM 601 C C . SER A 1 78 ? 4.301 6.600 5.487 1.00 96.12 78 SER A C 1
ATOM 603 O O . SER A 1 78 ? 5.210 6.562 4.665 1.00 96.12 78 SER A O 1
ATOM 605 N N . GLU A 1 79 ? 4.118 5.613 6.372 1.00 95.44 79 GLU A N 1
ATOM 606 C CA . GLU A 1 79 ? 4.990 4.425 6.430 1.00 95.44 79 GLU A CA 1
ATOM 607 C C . GLU A 1 79 ? 4.955 3.625 5.114 1.00 95.44 79 GLU A C 1
ATOM 609 O O . GLU A 1 79 ? 5.980 3.124 4.640 1.00 95.44 79 GLU A O 1
ATOM 614 N N . LEU A 1 80 ? 3.775 3.521 4.494 1.00 95.06 80 LEU A N 1
ATOM 615 C CA . LEU A 1 80 ? 3.605 2.886 3.190 1.00 95.06 80 LEU A CA 1
ATOM 616 C C . LEU A 1 80 ? 4.361 3.638 2.084 1.00 95.06 80 LEU A C 1
ATOM 618 O O . LEU A 1 80 ? 5.029 2.998 1.270 1.00 95.06 80 LEU A O 1
ATOM 622 N N . GLU A 1 81 ? 4.247 4.965 2.038 1.00 94.44 81 GLU A N 1
ATOM 623 C CA . GLU A 1 81 ? 4.917 5.816 1.049 1.00 94.44 81 GLU A CA 1
ATOM 624 C C . GLU A 1 81 ? 6.444 5.744 1.177 1.00 94.44 81 GLU A C 1
ATOM 626 O O . GLU A 1 81 ? 7.122 5.471 0.184 1.00 94.44 81 GLU A O 1
ATOM 631 N N . GLU A 1 82 ? 6.980 5.872 2.394 1.00 95.56 82 GLU A N 1
ATOM 632 C CA . GLU A 1 82 ? 8.419 5.748 2.664 1.00 95.56 82 GLU A CA 1
ATOM 633 C C . GLU A 1 82 ? 8.952 4.373 2.237 1.00 95.56 82 GLU A C 1
ATOM 635 O O . GLU A 1 82 ? 9.999 4.252 1.593 1.00 95.56 82 GLU A O 1
ATOM 640 N N . LYS A 1 83 ? 8.212 3.301 2.550 1.00 95.62 83 LYS A N 1
ATOM 641 C CA . LYS A 1 83 ? 8.606 1.947 2.155 1.00 95.62 83 LYS A CA 1
ATOM 642 C C . LYS A 1 83 ? 8.538 1.750 0.638 1.00 95.62 83 LYS A C 1
ATOM 644 O O . LYS A 1 83 ? 9.399 1.065 0.082 1.00 95.62 83 LYS A O 1
ATOM 649 N N . LEU A 1 84 ? 7.538 2.325 -0.034 1.00 95.31 84 LEU A N 1
ATOM 650 C CA . LEU A 1 84 ? 7.427 2.291 -1.494 1.00 95.31 84 LEU A CA 1
ATOM 651 C C . LEU A 1 84 ? 8.628 2.958 -2.161 1.00 95.31 84 LEU A C 1
ATOM 653 O O . LEU A 1 84 ? 9.185 2.365 -3.081 1.00 95.31 84 LEU A O 1
ATOM 657 N N . GLU A 1 85 ? 9.038 4.137 -1.697 1.00 95.00 85 GLU A N 1
ATOM 658 C CA . GLU A 1 85 ? 10.182 4.875 -2.244 1.00 95.00 85 GLU A CA 1
ATOM 659 C C . GLU A 1 85 ? 11.460 4.027 -2.203 1.00 95.00 85 GLU A C 1
ATOM 661 O O . GLU A 1 85 ? 12.056 3.749 -3.246 1.00 95.00 85 GLU A O 1
ATOM 666 N N . VAL A 1 86 ? 11.783 3.471 -1.032 1.00 96.00 86 VAL A N 1
ATOM 667 C CA . VAL A 1 86 ? 12.952 2.595 -0.846 1.00 96.00 86 VAL A CA 1
ATOM 668 C C . VAL A 1 86 ? 12.909 1.370 -1.765 1.00 96.00 86 VAL A C 1
ATOM 670 O O . VAL A 1 86 ? 13.939 0.909 -2.263 1.00 96.00 86 VAL A O 1
ATOM 673 N N . LEU A 1 87 ? 11.728 0.784 -1.975 1.00 96.44 87 LEU A N 1
ATOM 674 C CA . LEU A 1 87 ? 11.578 -0.389 -2.836 1.00 96.44 87 LEU A CA 1
ATOM 675 C C . LEU A 1 87 ? 11.686 -0.039 -4.323 1.00 96.44 87 LEU A C 1
ATOM 677 O O . LEU A 1 87 ? 12.222 -0.844 -5.085 1.00 96.44 87 LEU A O 1
ATOM 681 N N . ILE A 1 88 ? 11.217 1.142 -4.732 1.00 95.56 88 ILE A N 1
ATOM 682 C CA . ILE A 1 88 ? 11.385 1.649 -6.098 1.00 95.56 88 ILE A CA 1
ATOM 683 C C . ILE A 1 88 ? 12.870 1.844 -6.397 1.00 95.56 88 ILE A C 1
ATOM 685 O O . ILE A 1 88 ? 13.341 1.348 -7.420 1.00 95.56 88 ILE A O 1
ATOM 689 N N . GLU A 1 89 ? 13.616 2.499 -5.504 1.00 94.94 89 GLU A N 1
ATOM 690 C CA . GLU A 1 89 ? 15.059 2.711 -5.670 1.00 94.94 89 GLU A CA 1
ATOM 691 C C . GLU A 1 89 ? 15.808 1.381 -5.813 1.00 94.94 89 GLU A C 1
ATOM 693 O O . GLU A 1 89 ? 16.544 1.176 -6.781 1.00 94.94 89 GLU A O 1
ATOM 698 N N . LYS A 1 90 ? 15.535 0.425 -4.914 1.00 95.81 90 LYS A N 1
ATOM 699 C CA . LYS A 1 90 ? 16.135 -0.918 -4.954 1.00 95.81 90 LYS A CA 1
ATOM 700 C C . LYS A 1 90 ? 15.822 -1.678 -6.239 1.00 95.81 90 LYS A C 1
ATOM 702 O O . LYS A 1 90 ? 16.707 -2.332 -6.785 1.00 95.81 90 LYS A O 1
ATOM 707 N N . PHE A 1 91 ? 14.575 -1.625 -6.703 1.00 95.81 91 PHE A N 1
ATOM 708 C CA . PHE A 1 91 ? 14.149 -2.336 -7.907 1.00 95.81 91 PHE A CA 1
ATOM 709 C C . PHE A 1 91 ? 14.736 -1.717 -9.180 1.00 95.81 91 PHE A C 1
ATOM 711 O O . PHE A 1 91 ? 15.160 -2.434 -10.085 1.00 95.81 91 PHE A O 1
ATOM 718 N N . MET A 1 92 ? 14.776 -0.385 -9.250 1.00 93.94 92 MET A N 1
ATOM 719 C CA . MET A 1 92 ? 15.290 0.342 -10.413 1.00 93.94 92 MET A CA 1
ATOM 720 C C . MET A 1 92 ? 16.823 0.412 -10.446 1.00 93.94 92 MET A C 1
ATOM 722 O O . MET A 1 92 ? 17.389 0.699 -11.502 1.00 93.94 92 MET A O 1
ATOM 726 N N . GLY A 1 93 ? 17.486 0.102 -9.327 1.00 89.62 93 GLY A N 1
ATOM 727 C CA . GLY A 1 93 ? 18.942 0.094 -9.205 1.00 89.62 93 GLY A CA 1
ATOM 728 C C . GLY A 1 93 ? 19.543 1.495 -9.102 1.00 89.62 93 GLY A C 1
ATOM 729 O O . GLY A 1 93 ? 20.609 1.731 -9.676 1.00 89.62 93 GLY A O 1
ATOM 730 N N . TYR A 1 94 ? 18.834 2.412 -8.436 1.00 76.62 94 TYR A N 1
ATOM 731 C CA . TYR A 1 94 ? 19.320 3.759 -8.124 1.00 76.62 94 TYR A CA 1
ATOM 732 C C . TYR A 1 94 ? 20.241 3.780 -6.899 1.00 76.62 94 TYR A C 1
ATOM 734 O O . TYR A 1 94 ? 20.143 2.860 -6.053 1.00 76.62 94 TYR A O 1
#

Sequence (94 aa):
MEPGCLGPEGASKIDEFCQYILDDMSTLNTGFITLAVVPRNDKSLPEMQFNVLGKKMNREQAGKYLQGFGKSLDDFESELEEKLEVLIEKFMGY